Protein AF-A0A7G3B4M2-F1 (afdb_monomer)

Secondary structure (DSSP, 8-state):
------------S----SHHHHHHHHHHHHHHHHH-GGGGGGGHHHHHHHHHHHHHHHHHHHTT--SSPPHHHHHHHHHHHHHHHHHHHHHHHHHHHHTTTSTTHHHHHHHHHHHHHHTT--TTTTTS-------------

Organism: Lutzomyia longipalpis (NCBI:txid7200)

Foldseek 3Di:
DDPPPDPPPCPDPPQPPDLVQLVVQLLVLLVVVLVVLVQVPPCSVVSVVLVVVLVVLLVVLVVLADVPGDPVSVVSSVVSSVVSLLSVLVVLVVSLVVCPPHSCNVVSVVSNVSSCSSVVHDPVCNVPPPPPPPPPPPPDD

Sequence (141 aa):
RENSLFQSSAWGKNIFNDPNEQWACVEEIFRELEVDLERLGEMAGDFVATVTRLMDSRQRCFDILSDPPTALEQRLHEACMIAWRATVLYEVVRMRNIAQGSDAQEIFEQLQRDIFECLDADEDEVINPPARNDFSFKNNV

Solvent-accessible surface area (backbone atoms only — not comparable to full-atom values): 8396 Å² total; per-residue (Å²): 137,85,84,77,89,71,77,75,71,82,80,68,87,70,78,61,87,46,70,68,56,23,47,53,46,42,51,48,56,54,54,56,50,67,72,48,36,75,69,39,54,89,49,30,64,62,49,54,57,48,51,52,52,52,54,55,52,50,52,57,29,59,68,51,52,54,95,81,58,49,78,65,36,50,52,50,29,53,54,40,49,52,53,48,51,54,49,53,58,49,52,38,54,50,52,26,61,68,25,59,96,46,92,35,24,68,57,31,52,47,52,38,51,55,45,28,60,38,60,77,49,58,82,64,40,79,80,46,69,76,81,79,79,74,80,77,74,80,79,84,127

Mean predicted aligned error: 11.34 Å

Structure (mmCIF, N/CA/C/O backbone):
data_AF-A0A7G3B4M2-F1
#
_entry.id   AF-A0A7G3B4M2-F1
#
loop_
_atom_site.group_PDB
_atom_site.id
_atom_site.type_symbol
_atom_site.label_atom_id
_atom_site.label_alt_id
_atom_site.label_comp_id
_atom_site.label_asym_id
_atom_site.label_entity_id
_atom_site.label_seq_id
_atom_site.pdbx_PDB_ins_code
_atom_site.Cartn_x
_atom_site.Cartn_y
_atom_site.Cartn_z
_atom_site.occupancy
_atom_site.B_iso_or_equiv
_atom_site.auth_seq_id
_atom_site.auth_comp_id
_atom_site.auth_asym_id
_atom_site.auth_atom_id
_atom_site.pdbx_PDB_model_num
ATOM 1 N N . ARG A 1 1 ? -1.744 -11.737 33.745 1.00 34.47 1 ARG A N 1
ATOM 2 C CA . ARG A 1 1 ? -1.689 -12.197 32.338 1.00 34.47 1 ARG A CA 1
ATOM 3 C C . ARG A 1 1 ? -1.411 -10.954 31.522 1.00 34.47 1 ARG A C 1
ATOM 5 O O . ARG A 1 1 ? -2.311 -10.149 31.351 1.00 34.47 1 ARG A O 1
ATOM 12 N N . GLU A 1 2 ? -0.142 -10.742 31.211 1.00 31.28 2 GLU A N 1
ATOM 13 C CA . GLU A 1 2 ? 0.370 -9.578 30.492 1.00 31.28 2 GLU A CA 1
ATOM 14 C C . GLU A 1 2 ? 0.345 -9.930 28.999 1.00 31.28 2 GLU A C 1
ATOM 16 O O . GLU A 1 2 ? 1.076 -10.820 28.575 1.00 31.28 2 GLU A O 1
ATOM 21 N N . ASN A 1 3 ? -0.542 -9.303 28.223 1.00 33.66 3 ASN A N 1
ATOM 22 C CA . ASN A 1 3 ? -0.538 -9.406 26.763 1.00 33.66 3 ASN A CA 1
ATOM 23 C C . ASN A 1 3 ? 0.330 -8.266 26.221 1.00 33.66 3 ASN A C 1
ATOM 25 O O . ASN A 1 3 ? -0.145 -7.153 26.016 1.00 33.66 3 ASN A O 1
ATOM 29 N N . SER A 1 4 ? 1.620 -8.547 26.046 1.00 31.25 4 SER A N 1
ATOM 30 C CA . SER A 1 4 ? 2.537 -7.701 25.284 1.00 31.25 4 SER A CA 1
ATOM 31 C C . SER A 1 4 ? 2.271 -7.923 23.794 1.00 31.25 4 SER A C 1
ATOM 33 O O . SER A 1 4 ? 2.762 -8.892 23.222 1.00 31.25 4 SER A O 1
ATOM 35 N N . LEU A 1 5 ? 1.447 -7.069 23.182 1.00 39.16 5 LEU A N 1
ATOM 36 C CA . LEU A 1 5 ? 1.205 -7.062 21.728 1.00 39.16 5 LEU A CA 1
ATOM 37 C C . LEU A 1 5 ? 2.215 -6.203 20.952 1.00 39.16 5 LEU A C 1
ATOM 39 O O . LEU A 1 5 ? 2.105 -6.068 19.744 1.00 39.16 5 LEU A O 1
ATOM 43 N N . PHE A 1 6 ? 3.227 -5.661 21.627 1.00 47.31 6 PHE A N 1
ATOM 44 C CA . PHE A 1 6 ? 4.302 -4.899 21.000 1.00 47.31 6 PHE A CA 1
ATOM 45 C C . PHE A 1 6 ? 5.647 -5.388 21.532 1.00 47.31 6 PHE A C 1
ATOM 47 O O . PHE A 1 6 ? 6.396 -4.667 22.187 1.00 47.31 6 PHE A O 1
ATOM 54 N N . GLN A 1 7 ? 5.980 -6.647 21.239 1.00 35.91 7 GLN A N 1
ATOM 55 C CA . GLN A 1 7 ? 7.387 -6.968 21.019 1.00 35.91 7 GLN A CA 1
ATOM 56 C C . GLN A 1 7 ? 7.737 -6.422 19.640 1.00 35.91 7 GLN A C 1
ATOM 58 O O . GLN A 1 7 ? 7.751 -7.160 18.663 1.00 35.91 7 GLN A O 1
ATOM 63 N N . SER A 1 8 ? 7.958 -5.105 19.586 1.00 38.66 8 SER A N 1
ATOM 64 C CA . SER A 1 8 ? 8.547 -4.400 18.455 1.00 38.66 8 SER A CA 1
ATOM 65 C C . SER A 1 8 ? 9.872 -5.086 18.141 1.00 38.66 8 SER A C 1
ATOM 67 O O . SER A 1 8 ? 10.893 -4.841 18.797 1.00 38.66 8 SER A O 1
ATOM 69 N N . SER A 1 9 ? 9.831 -6.048 17.223 1.00 39.72 9 SER A N 1
ATOM 70 C CA . SER A 1 9 ? 11.018 -6.729 16.753 1.00 39.72 9 SER A CA 1
ATOM 71 C C . SER A 1 9 ? 11.947 -5.666 16.205 1.00 39.72 9 SER A C 1
ATOM 73 O O . SER A 1 9 ? 11.544 -4.809 15.426 1.00 39.72 9 SER A O 1
ATOM 75 N N . ALA A 1 10 ? 13.180 -5.729 16.678 1.00 38.88 10 ALA A N 1
ATOM 76 C CA . ALA A 1 10 ? 14.308 -4.929 16.269 1.00 38.88 10 ALA A CA 1
ATOM 77 C C . ALA A 1 10 ? 14.585 -5.039 14.754 1.00 38.88 10 ALA A C 1
ATOM 79 O O . ALA A 1 10 ? 15.583 -5.636 14.353 1.00 38.88 10 ALA A O 1
ATOM 80 N N . TRP A 1 11 ? 13.767 -4.407 13.912 1.00 43.03 11 TRP A N 1
ATOM 81 C CA . TRP A 1 11 ? 14.139 -4.017 12.549 1.00 43.03 11 TRP A CA 1
ATOM 82 C C . TRP A 1 11 ? 15.029 -2.777 12.647 1.00 43.03 11 TRP A C 1
ATOM 84 O O . TRP A 1 11 ? 14.728 -1.694 12.168 1.00 43.03 11 TRP A O 1
ATOM 94 N N . GLY A 1 12 ? 16.129 -2.908 13.391 1.00 35.09 12 GLY A N 1
ATOM 95 C CA . GLY A 1 12 ? 17.057 -1.815 13.605 1.00 35.09 12 GLY A CA 1
ATOM 96 C C . GLY A 1 12 ? 17.735 -1.460 12.293 1.00 35.09 12 GLY A C 1
ATOM 97 O O . GLY A 1 12 ? 18.549 -2.250 11.835 1.00 35.09 12 GLY A O 1
ATOM 98 N N . LYS A 1 13 ? 17.418 -0.283 11.738 1.00 39.44 13 LYS A N 1
ATOM 99 C CA . LYS A 1 13 ? 18.274 0.594 10.907 1.00 39.44 13 LYS A CA 1
ATOM 100 C C . LYS A 1 13 ? 19.311 -0.079 9.988 1.00 39.44 13 LYS A C 1
ATOM 102 O O . LYS A 1 13 ? 20.392 0.465 9.776 1.00 39.44 13 LYS A O 1
ATOM 107 N N . ASN A 1 14 ? 18.985 -1.220 9.399 1.00 40.41 14 ASN A N 1
ATOM 108 C CA . ASN A 1 14 ? 19.597 -1.687 8.168 1.00 40.41 14 ASN A CA 1
ATOM 109 C C . ASN A 1 14 ? 18.629 -1.252 7.084 1.00 40.41 14 ASN A C 1
ATOM 111 O O . ASN A 1 14 ? 17.744 -2.002 6.695 1.00 40.41 14 ASN A O 1
ATOM 115 N N . ILE A 1 15 ? 18.757 0.021 6.709 1.00 46.78 15 ILE A N 1
ATOM 116 C CA . ILE A 1 15 ? 17.997 0.652 5.636 1.00 46.78 15 ILE A CA 1
ATOM 117 C C . ILE A 1 15 ? 18.178 -0.235 4.406 1.00 46.78 15 ILE A C 1
ATOM 119 O O . ILE A 1 15 ? 19.282 -0.352 3.864 1.00 46.78 15 ILE A O 1
ATOM 123 N N . PHE A 1 16 ? 17.114 -0.936 4.036 1.00 49.47 16 PHE A N 1
ATOM 124 C CA . PHE A 1 16 ? 17.081 -1.766 2.850 1.00 49.47 16 PHE A CA 1
ATOM 125 C C . PHE A 1 16 ? 17.272 -0.840 1.645 1.00 49.47 16 PHE A C 1
ATOM 127 O O . PHE A 1 16 ? 16.406 -0.027 1.341 1.00 49.47 16 PHE A O 1
ATOM 134 N N . ASN A 1 17 ? 18.433 -0.909 0.988 1.00 55.59 17 ASN A N 1
ATOM 135 C CA . ASN A 1 17 ? 18.688 -0.172 -0.256 1.00 55.59 17 ASN A CA 1
ATOM 136 C C . ASN A 1 17 ? 18.092 -0.892 -1.481 1.00 55.59 17 ASN A C 1
ATOM 138 O O . ASN A 1 17 ? 18.178 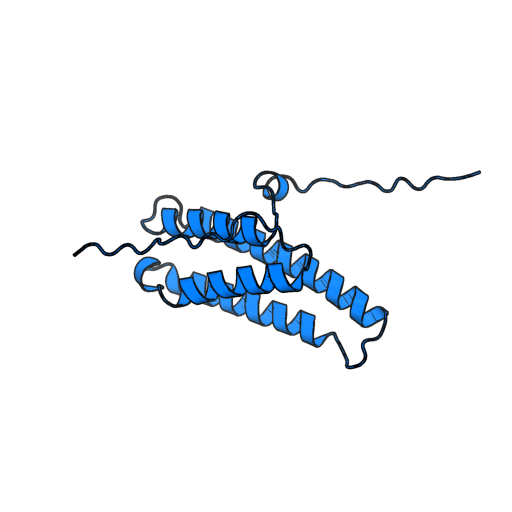-0.368 -2.592 1.00 55.59 17 ASN A O 1
ATOM 142 N N . ASP A 1 18 ? 17.528 -2.091 -1.302 1.00 66.75 18 ASP A N 1
ATOM 143 C CA . ASP A 1 18 ? 16.780 -2.800 -2.336 1.00 66.75 18 ASP A CA 1
ATOM 144 C C . ASP A 1 18 ? 15.294 -2.413 -2.245 1.00 66.75 18 ASP A C 1
ATOM 146 O O . ASP A 1 18 ? 14.645 -2.708 -1.235 1.00 66.75 18 ASP A O 1
ATOM 150 N N . PRO A 1 19 ? 14.718 -1.795 -3.295 1.00 65.00 19 PRO A N 1
ATOM 151 C CA . PRO A 1 19 ? 13.288 -1.522 -3.361 1.00 65.00 19 PRO A CA 1
ATOM 152 C C . PRO A 1 19 ? 12.432 -2.752 -3.034 1.00 65.00 19 PRO A C 1
ATOM 154 O O . PRO A 1 19 ? 11.420 -2.621 -2.359 1.00 65.00 19 PRO A O 1
ATOM 157 N N . ASN A 1 20 ? 12.837 -3.958 -3.446 1.00 70.25 20 ASN A N 1
ATOM 158 C CA . ASN A 1 20 ? 12.069 -5.178 -3.186 1.00 70.25 20 ASN A CA 1
ATOM 159 C C . ASN A 1 20 ? 11.988 -5.536 -1.698 1.00 70.25 20 ASN A C 1
ATOM 161 O O . ASN A 1 20 ? 10.954 -6.029 -1.246 1.00 70.25 20 ASN A O 1
ATOM 165 N N . GLU A 1 21 ? 13.046 -5.267 -0.937 1.00 74.12 21 GLU A N 1
ATOM 166 C CA . GLU A 1 21 ? 13.088 -5.507 0.507 1.00 74.12 21 GLU A CA 1
ATOM 167 C C . GLU A 1 21 ? 12.252 -4.460 1.264 1.00 74.12 21 GLU A C 1
ATOM 169 O O . GLU A 1 21 ? 11.482 -4.822 2.156 1.00 74.12 21 GLU A O 1
ATOM 174 N N . GLN A 1 22 ? 12.294 -3.190 0.834 1.00 75.00 22 GLN A N 1
ATOM 175 C CA . GLN A 1 22 ? 11.391 -2.138 1.332 1.00 75.00 22 GLN A CA 1
ATOM 176 C C . GLN A 1 22 ? 9.913 -2.510 1.109 1.00 75.00 22 GLN A C 1
ATOM 178 O O . GLN A 1 22 ? 9.059 -2.271 1.965 1.00 75.00 22 GLN A O 1
ATOM 183 N N . TRP A 1 23 ? 9.596 -3.155 -0.019 1.00 77.12 23 TRP A N 1
ATOM 184 C CA . TRP A 1 23 ? 8.231 -3.599 -0.321 1.00 77.12 23 TRP A CA 1
ATOM 185 C C . TRP A 1 23 ? 7.777 -4.789 0.505 1.00 77.12 23 TRP A C 1
ATOM 187 O O . TRP A 1 23 ? 6.627 -4.803 0.936 1.00 77.12 23 TRP A O 1
ATOM 197 N N . ALA A 1 24 ? 8.652 -5.768 0.733 1.00 80.50 24 ALA A N 1
ATOM 198 C CA . ALA A 1 24 ? 8.332 -6.899 1.598 1.00 80.50 24 ALA A CA 1
ATOM 199 C C . ALA A 1 24 ? 7.986 -6.425 3.021 1.00 80.50 24 ALA A C 1
ATOM 201 O O . ALA A 1 24 ? 7.044 -6.933 3.622 1.00 80.50 24 ALA A O 1
ATOM 202 N N . CYS A 1 25 ? 8.686 -5.396 3.509 1.00 86.81 25 CYS A N 1
ATOM 203 C CA . CYS A 1 25 ? 8.414 -4.739 4.788 1.00 86.81 25 CYS A CA 1
ATOM 204 C C . CYS A 1 25 ? 6.997 -4.130 4.840 1.00 86.81 25 CYS A C 1
ATOM 206 O O . CYS A 1 25 ? 6.223 -4.441 5.742 1.00 86.81 25 CYS A O 1
ATOM 208 N N . VAL A 1 26 ? 6.607 -3.336 3.831 1.00 87.00 26 VAL A N 1
ATOM 209 C CA . VAL A 1 26 ? 5.250 -2.750 3.758 1.00 87.00 26 VAL A CA 1
ATOM 210 C C . VAL A 1 26 ? 4.160 -3.818 3.643 1.00 87.00 26 VAL A C 1
ATOM 212 O O . VAL A 1 26 ? 3.100 -3.690 4.254 1.00 87.00 26 VAL A O 1
ATOM 215 N N . GLU A 1 27 ? 4.404 -4.869 2.859 1.00 84.56 27 GLU A N 1
ATOM 216 C CA . GLU A 1 27 ? 3.447 -5.963 2.685 1.00 84.56 27 GLU A CA 1
ATOM 217 C C . GLU A 1 27 ? 3.193 -6.710 4.001 1.00 84.56 27 GLU A C 1
ATOM 219 O O . GLU A 1 27 ? 2.046 -7.048 4.298 1.00 84.56 27 GLU A O 1
ATOM 224 N N . GLU A 1 28 ? 4.235 -6.924 4.807 1.00 87.06 28 GLU A N 1
ATOM 225 C CA . GLU A 1 28 ? 4.091 -7.556 6.119 1.00 87.06 28 GLU A CA 1
ATOM 226 C C . GLU A 1 28 ? 3.243 -6.703 7.064 1.00 87.06 28 GLU A C 1
ATOM 228 O O . GLU A 1 28 ? 2.305 -7.220 7.664 1.00 87.06 28 GLU A O 1
ATOM 233 N N . ILE A 1 29 ? 3.488 -5.389 7.123 1.00 88.19 29 ILE A N 1
ATOM 234 C CA . ILE A 1 29 ? 2.708 -4.472 7.969 1.00 88.19 29 ILE A CA 1
ATOM 235 C C . ILE A 1 29 ? 1.220 -4.520 7.607 1.00 88.19 29 ILE A C 1
ATOM 237 O O . ILE A 1 29 ? 0.360 -4.598 8.487 1.00 88.19 29 ILE A O 1
ATOM 241 N N . PHE A 1 30 ? 0.894 -4.488 6.311 1.00 86.62 30 PHE A N 1
ATOM 242 C CA . PHE A 1 30 ? -0.496 -4.600 5.877 1.00 86.62 30 PHE A CA 1
ATOM 243 C C . PHE A 1 30 ? -1.114 -5.943 6.263 1.00 86.62 30 PHE A C 1
ATOM 245 O O . PHE A 1 30 ? -2.244 -5.964 6.750 1.00 86.62 30 PHE A O 1
ATOM 252 N N . ARG A 1 31 ? -0.374 -7.046 6.113 1.00 85.06 31 ARG A N 1
ATOM 253 C CA . ARG A 1 31 ? -0.849 -8.385 6.478 1.00 85.06 31 ARG A CA 1
ATOM 254 C C . ARG A 1 31 ? -1.104 -8.519 7.977 1.00 85.06 31 ARG A C 1
ATOM 256 O O . ARG A 1 31 ? -2.125 -9.078 8.366 1.00 85.06 31 ARG A O 1
ATOM 263 N N . GLU A 1 32 ? -0.207 -8.010 8.816 1.00 84.50 32 GLU A N 1
ATOM 264 C CA . GLU A 1 32 ? -0.375 -8.032 10.272 1.00 84.50 32 GLU A CA 1
ATOM 265 C C . GLU A 1 32 ? -1.611 -7.234 10.701 1.00 84.50 32 GLU A C 1
ATOM 267 O O . GLU A 1 32 ? -2.412 -7.708 11.510 1.00 84.50 32 GLU A O 1
ATOM 272 N N . LEU A 1 33 ? -1.824 -6.056 10.108 1.00 80.06 33 LEU A N 1
ATOM 273 C CA . LEU A 1 33 ? -2.958 -5.202 10.451 1.00 80.06 33 LEU A CA 1
ATOM 274 C C . LEU A 1 33 ? -4.301 -5.744 9.920 1.00 80.06 33 LEU A C 1
ATOM 276 O O . LEU A 1 33 ? -5.332 -5.564 10.567 1.00 80.06 33 LEU A O 1
ATOM 280 N N . GLU A 1 34 ? -4.301 -6.475 8.801 1.00 77.75 34 GLU A N 1
ATOM 281 C CA . GLU A 1 34 ? -5.466 -7.242 8.326 1.00 77.75 34 GLU A CA 1
ATOM 282 C C . GLU A 1 34 ? -5.851 -8.411 9.249 1.00 77.75 34 GLU A C 1
ATOM 284 O O . GLU A 1 34 ? -6.990 -8.878 9.214 1.00 77.75 34 GLU A O 1
ATOM 289 N N . VAL A 1 35 ? -4.939 -8.898 10.093 1.00 75.25 35 VAL A N 1
ATOM 290 C CA . VAL A 1 35 ? -5.258 -9.923 11.101 1.00 75.25 35 VAL A CA 1
ATOM 291 C C . VAL A 1 35 ? -5.894 -9.298 12.352 1.00 75.25 35 VAL A C 1
ATOM 293 O O . VAL A 1 35 ? -6.644 -9.975 13.055 1.00 75.25 35 VAL A O 1
ATOM 296 N N . ASP A 1 36 ? -5.676 -8.002 12.596 1.00 80.69 36 ASP A N 1
ATOM 297 C CA . ASP A 1 36 ? -6.137 -7.268 13.786 1.00 80.69 36 ASP A CA 1
ATOM 298 C C . ASP A 1 36 ? -7.257 -6.246 13.472 1.00 80.69 36 ASP A C 1
ATOM 300 O O . ASP A 1 36 ? -7.335 -5.150 14.035 1.00 80.69 36 ASP A O 1
ATOM 304 N N . LEU A 1 37 ? -8.160 -6.603 12.549 1.00 85.12 37 LEU A N 1
ATOM 305 C CA . LEU A 1 37 ? -9.241 -5.721 12.077 1.00 85.12 37 LEU A CA 1
ATOM 306 C C . LEU A 1 37 ? -10.242 -5.319 13.165 1.00 85.12 37 LEU A C 1
ATOM 308 O O . LEU A 1 37 ? -10.867 -4.266 13.051 1.00 85.12 37 LEU A O 1
ATOM 312 N N . GLU A 1 38 ? -10.407 -6.126 14.216 1.00 84.50 38 GLU A N 1
ATOM 313 C CA . GLU A 1 38 ? -11.337 -5.823 15.314 1.00 84.50 38 GLU A CA 1
ATOM 314 C C . GLU A 1 38 ? -10.995 -4.484 15.983 1.00 84.50 38 GLU A C 1
ATOM 316 O O . GLU A 1 38 ? -11.891 -3.708 16.320 1.00 84.50 38 GLU A O 1
ATOM 321 N N . ARG A 1 39 ? -9.703 -4.155 16.089 1.00 82.25 39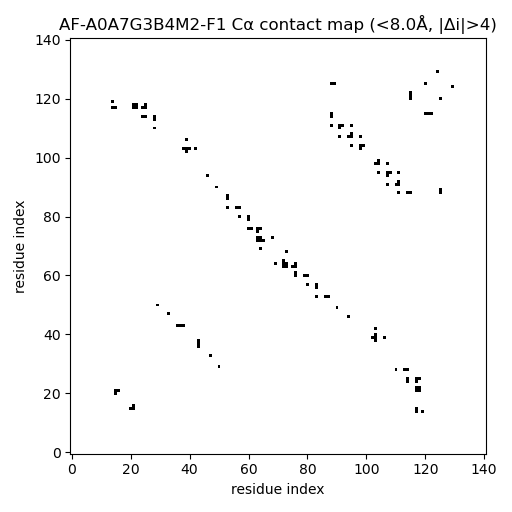 ARG A N 1
ATOM 322 C CA . ARG A 1 39 ? -9.240 -2.897 16.687 1.00 82.25 39 ARG A CA 1
ATOM 323 C C . ARG A 1 39 ? -9.461 -1.673 15.806 1.00 82.25 39 ARG A C 1
ATOM 325 O O . ARG A 1 39 ? -9.461 -0.560 16.321 1.00 82.25 39 ARG A O 1
ATOM 332 N N . LEU A 1 40 ? -9.663 -1.860 14.503 1.00 87.00 40 LEU A N 1
ATOM 333 C CA . LEU A 1 40 ? -10.016 -0.771 13.591 1.00 87.00 40 LEU A CA 1
ATOM 334 C C . LEU A 1 40 ? -11.508 -0.412 13.669 1.00 87.00 40 LEU A C 1
ATOM 336 O O . LEU A 1 40 ? -11.911 0.636 13.160 1.00 87.00 40 LEU A O 1
ATOM 340 N N . GLY A 1 41 ? -12.332 -1.259 14.300 1.00 87.94 41 GLY A N 1
ATOM 341 C CA . GLY A 1 41 ? -13.759 -1.020 14.488 1.00 87.94 41 GLY A CA 1
ATOM 342 C C . GLY A 1 41 ? -14.473 -0.737 13.165 1.00 87.94 41 GLY A C 1
ATOM 343 O O . GLY A 1 41 ? -14.397 -1.511 12.212 1.00 87.94 41 GLY A O 1
ATOM 344 N N . GLU A 1 42 ? -15.156 0.402 13.087 1.00 89.56 42 GLU A N 1
ATOM 345 C CA . GLU A 1 42 ? -15.903 0.816 11.892 1.00 89.56 42 GLU A CA 1
ATOM 3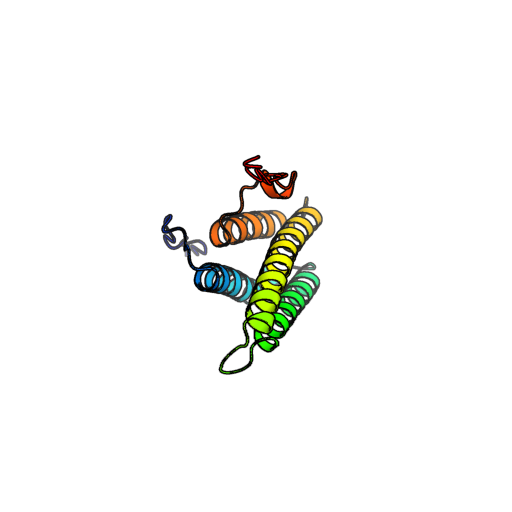46 C C . GLU A 1 42 ? -14.997 1.123 10.683 1.00 89.56 42 GLU A C 1
ATOM 348 O O . GLU A 1 42 ? -15.452 1.062 9.542 1.00 89.56 42 GLU A O 1
ATOM 353 N N . MET A 1 43 ? -13.704 1.391 10.905 1.00 89.44 43 MET A N 1
ATOM 354 C CA . MET A 1 43 ? -12.740 1.701 9.841 1.00 89.44 43 MET A CA 1
ATOM 355 C C . MET A 1 43 ? -12.151 0.455 9.169 1.00 89.44 43 MET A C 1
ATOM 357 O O . MET A 1 43 ? -11.497 0.576 8.132 1.00 89.44 43 MET A O 1
ATOM 361 N N . ALA A 1 44 ? -12.389 -0.741 9.719 1.00 90.94 44 ALA A N 1
ATOM 362 C CA . ALA A 1 44 ? -11.834 -1.994 9.206 1.00 90.94 44 ALA A CA 1
ATOM 363 C C . ALA A 1 44 ? -12.167 -2.227 7.723 1.00 90.94 44 ALA A C 1
ATOM 365 O O . ALA A 1 44 ? -11.301 -2.615 6.941 1.00 90.94 44 ALA A O 1
ATOM 366 N N . GLY A 1 45 ? -13.411 -1.949 7.316 1.00 90.69 45 GLY A N 1
ATOM 367 C CA . GLY A 1 45 ? -13.850 -2.138 5.931 1.00 90.69 45 GLY A CA 1
ATOM 368 C C . GLY A 1 45 ? -13.115 -1.229 4.942 1.00 90.69 45 GLY A C 1
ATOM 369 O O . GLY A 1 45 ? -12.643 -1.694 3.902 1.00 90.69 45 GLY A O 1
ATOM 370 N N . ASP A 1 46 ? -12.966 0.051 5.287 1.00 90.69 46 ASP A N 1
ATOM 371 C CA . ASP A 1 46 ? -12.255 1.031 4.460 1.00 90.69 46 ASP A CA 1
ATOM 372 C C . ASP A 1 46 ? -10.752 0.742 4.391 1.00 90.69 46 ASP A C 1
ATOM 374 O O . ASP A 1 46 ? -10.134 0.920 3.333 1.00 90.69 46 ASP A O 1
ATOM 378 N N . PHE A 1 47 ? -10.173 0.261 5.495 1.00 91.19 47 PHE A N 1
ATOM 379 C CA . PHE A 1 47 ? -8.782 -0.172 5.555 1.00 91.19 47 PHE A CA 1
ATOM 380 C C . PHE A 1 47 ? -8.531 -1.355 4.613 1.00 91.19 47 PHE A C 1
ATOM 382 O O . PHE A 1 47 ? -7.730 -1.225 3.688 1.00 91.19 47 PHE A O 1
ATOM 389 N N . VAL A 1 48 ? -9.281 -2.455 4.758 1.00 91.62 48 VAL A N 1
ATOM 390 C CA . VAL A 1 48 ? -9.144 -3.651 3.901 1.00 91.62 48 VAL A CA 1
ATOM 391 C C . VAL A 1 48 ? -9.333 -3.297 2.428 1.00 91.62 48 VAL A C 1
ATOM 393 O O . VAL A 1 48 ? -8.553 -3.719 1.575 1.00 91.62 48 VAL A O 1
ATOM 396 N N . ALA A 1 49 ? -10.334 -2.472 2.105 1.00 92.62 49 ALA A N 1
ATOM 397 C CA . ALA A 1 49 ? -10.573 -2.053 0.728 1.00 92.62 49 ALA A CA 1
ATOM 398 C C . ALA A 1 49 ? -9.417 -1.214 0.154 1.00 92.62 49 ALA A C 1
ATOM 400 O O . ALA A 1 49 ? -9.128 -1.304 -1.042 1.00 92.62 49 ALA A O 1
ATOM 401 N N . THR A 1 50 ? -8.771 -0.390 0.983 1.00 93.31 50 THR A N 1
ATOM 402 C CA . THR A 1 50 ? -7.586 0.390 0.601 1.00 93.31 50 THR A CA 1
ATOM 403 C C . THR A 1 50 ? -6.382 -0.521 0.380 1.00 93.31 50 THR A C 1
ATOM 405 O O . THR A 1 50 ? -5.783 -0.468 -0.694 1.00 93.31 50 THR A O 1
ATOM 408 N N . VAL A 1 51 ? -6.073 -1.398 1.338 1.00 91.56 51 VAL A N 1
ATOM 409 C CA . VAL A 1 51 ? -4.950 -2.345 1.252 1.00 91.56 51 VAL A CA 1
ATOM 410 C C . VAL A 1 51 ? -5.091 -3.255 0.037 1.00 91.56 51 VAL A C 1
ATOM 412 O O . VAL A 1 51 ? -4.169 -3.327 -0.773 1.00 91.56 51 VAL A O 1
ATOM 415 N N . THR A 1 52 ? -6.273 -3.837 -0.178 1.00 91.81 52 THR A N 1
ATOM 416 C CA . THR A 1 52 ? -6.554 -4.681 -1.352 1.00 91.81 52 THR A CA 1
ATOM 417 C C . THR A 1 52 ? -6.259 -3.932 -2.655 1.00 91.81 52 THR A C 1
ATOM 419 O O . THR A 1 52 ? -5.558 -4.439 -3.529 1.00 91.81 52 THR A O 1
ATOM 422 N N . ARG A 1 53 ? -6.723 -2.679 -2.784 1.00 93.69 53 ARG A N 1
ATOM 423 C CA . ARG A 1 53 ? -6.462 -1.856 -3.978 1.00 93.69 53 ARG A CA 1
ATOM 424 C C . ARG A 1 53 ? -4.976 -1.549 -4.169 1.00 93.69 53 ARG A C 1
ATOM 426 O O . ARG A 1 53 ? -4.515 -1.514 -5.314 1.00 93.69 53 ARG A O 1
ATOM 433 N N . LEU A 1 54 ? -4.238 -1.316 -3.083 1.00 92.81 54 LEU A N 1
ATOM 434 C CA . LEU A 1 54 ? -2.793 -1.099 -3.127 1.00 92.81 54 LEU A CA 1
ATOM 435 C C . LEU A 1 54 ? -2.069 -2.375 -3.572 1.00 92.81 54 LEU A C 1
ATO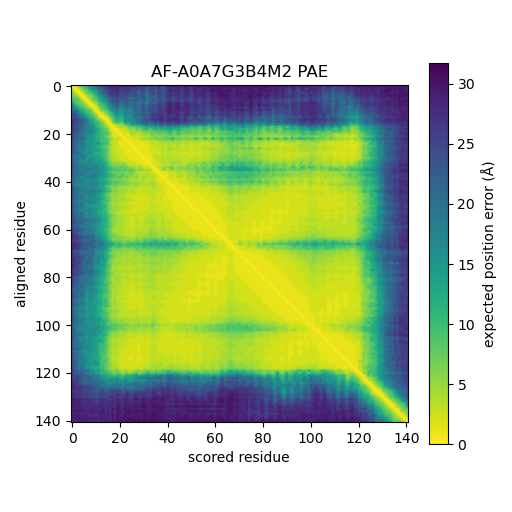M 437 O O . LEU A 1 54 ? -1.238 -2.298 -4.477 1.00 92.81 54 LEU A O 1
ATOM 441 N N . MET A 1 55 ? -2.421 -3.539 -3.026 1.00 90.25 55 MET A N 1
ATOM 442 C CA . MET A 1 55 ? -1.841 -4.827 -3.421 1.00 90.25 55 MET A CA 1
ATOM 443 C C . MET A 1 55 ? -2.123 -5.158 -4.892 1.00 90.25 55 MET A C 1
ATOM 445 O O . MET A 1 55 ? -1.191 -5.446 -5.644 1.00 90.25 55 MET A O 1
ATOM 449 N N . ASP A 1 56 ? -3.369 -5.002 -5.345 1.00 93.06 56 ASP A N 1
ATOM 450 C CA . ASP A 1 56 ? -3.742 -5.200 -6.752 1.00 93.06 56 ASP A CA 1
ATOM 451 C C . ASP A 1 56 ? -2.978 -4.251 -7.682 1.00 93.06 56 ASP A C 1
ATOM 453 O O . ASP A 1 56 ? -2.546 -4.627 -8.773 1.00 93.06 56 ASP A O 1
ATOM 457 N N . SER A 1 57 ? -2.807 -2.989 -7.274 1.00 93.06 57 SER A N 1
ATOM 458 C CA . SER A 1 57 ? -2.057 -2.016 -8.066 1.00 93.06 57 SER A CA 1
ATOM 459 C C . SER A 1 57 ? -0.577 -2.350 -8.161 1.00 93.06 57 SER A C 1
ATOM 461 O O . SER A 1 57 ? 0.018 -2.094 -9.206 1.00 93.06 57 SER A O 1
ATOM 463 N N . ARG A 1 58 ? 0.005 -2.923 -7.106 1.00 90.94 58 ARG A N 1
ATOM 464 C CA . ARG A 1 58 ? 1.384 -3.408 -7.128 1.00 90.94 58 ARG A CA 1
ATOM 465 C C . ARG A 1 58 ? 1.529 -4.566 -8.101 1.00 90.94 58 ARG A C 1
ATOM 467 O O . ARG A 1 58 ? 2.427 -4.530 -8.936 1.00 90.94 58 ARG A O 1
ATOM 474 N N . GLN A 1 59 ? 0.632 -5.550 -8.034 1.00 91.88 59 GLN A N 1
ATOM 475 C CA . GLN A 1 59 ? 0.676 -6.701 -8.936 1.00 91.88 59 GLN A CA 1
ATOM 476 C C . GLN A 1 59 ? 0.649 -6.251 -10.401 1.00 91.88 59 GLN A C 1
ATOM 478 O O . GLN A 1 59 ? 1.492 -6.672 -11.185 1.00 91.88 59 GLN A O 1
ATOM 483 N N . ARG A 1 60 ? -0.207 -5.278 -10.740 1.00 94.06 60 ARG A N 1
ATOM 484 C CA . ARG A 1 60 ? -0.237 -4.688 -12.088 1.00 94.06 60 ARG A CA 1
ATOM 485 C C . ARG A 1 60 ? 1.080 -4.033 -12.514 1.00 94.06 60 ARG A C 1
ATOM 487 O O . ARG A 1 60 ? 1.364 -4.015 -13.707 1.00 94.06 60 ARG A O 1
ATOM 494 N N . CYS A 1 61 ? 1.864 -3.477 -11.587 1.00 92.75 61 CYS A N 1
ATOM 495 C CA . CYS A 1 61 ? 3.202 -2.985 -11.913 1.00 92.75 61 CYS A CA 1
ATOM 496 C C . CYS A 1 61 ? 4.142 -4.145 -12.259 1.00 92.75 61 CYS A C 1
ATOM 498 O O . CYS A 1 61 ? 4.841 -4.056 -13.263 1.00 92.75 61 CYS A O 1
ATOM 500 N N . PHE A 1 62 ? 4.130 -5.238 -11.487 1.00 90.00 62 PHE A N 1
ATOM 501 C CA . PHE A 1 62 ? 4.942 -6.431 -11.772 1.00 90.00 62 PHE A CA 1
ATOM 502 C C . PHE A 1 62 ? 4.548 -7.118 -13.082 1.00 90.00 62 PHE A C 1
ATOM 504 O O . PHE A 1 62 ? 5.425 -7.569 -13.815 1.00 90.00 62 PHE A O 1
ATOM 511 N N . ASP A 1 63 ? 3.260 -7.110 -13.424 1.00 94.38 63 ASP A N 1
ATOM 512 C CA . ASP A 1 63 ? 2.737 -7.683 -14.670 1.00 94.38 63 ASP A CA 1
ATOM 513 C C . ASP A 1 63 ? 3.237 -6.952 -15.938 1.00 94.38 63 ASP A C 1
ATOM 515 O O . ASP A 1 63 ? 3.035 -7.442 -17.048 1.00 94.38 63 ASP A O 1
ATOM 519 N N . ILE A 1 64 ? 3.895 -5.788 -15.804 1.00 92.75 64 ILE A N 1
ATOM 520 C CA . ILE A 1 64 ? 4.574 -5.094 -16.917 1.00 92.75 64 ILE A CA 1
ATOM 521 C C . ILE A 1 64 ? 5.771 -5.908 -17.422 1.00 92.75 64 ILE A C 1
ATOM 523 O O . ILE A 1 64 ? 6.119 -5.825 -18.601 1.00 92.75 64 ILE A O 1
ATOM 527 N N . LEU A 1 65 ? 6.439 -6.646 -16.534 1.00 92.56 65 LEU A N 1
ATOM 528 C CA . LEU A 1 65 ? 7.680 -7.334 -16.858 1.00 92.56 65 LEU A CA 1
ATOM 529 C C . LEU A 1 65 ? 7.394 -8.650 -17.589 1.00 92.56 65 LEU A C 1
ATOM 531 O O . LEU A 1 65 ? 6.676 -9.520 -17.099 1.00 92.56 65 LEU A O 1
ATOM 535 N N . SER A 1 66 ? 8.016 -8.808 -18.755 1.00 91.38 66 SER A N 1
ATOM 536 C CA . SER A 1 66 ? 8.168 -10.101 -19.420 1.00 91.38 66 SER A CA 1
ATOM 537 C C . SER A 1 66 ? 9.440 -10.815 -18.934 1.00 91.38 66 SER A C 1
ATOM 539 O O . SER A 1 66 ? 10.274 -10.210 -18.261 1.00 91.38 66 SER A O 1
ATOM 541 N N . ASP A 1 67 ? 9.604 -12.100 -19.262 1.00 88.56 67 ASP A N 1
ATOM 542 C CA . ASP A 1 67 ? 10.827 -12.855 -18.954 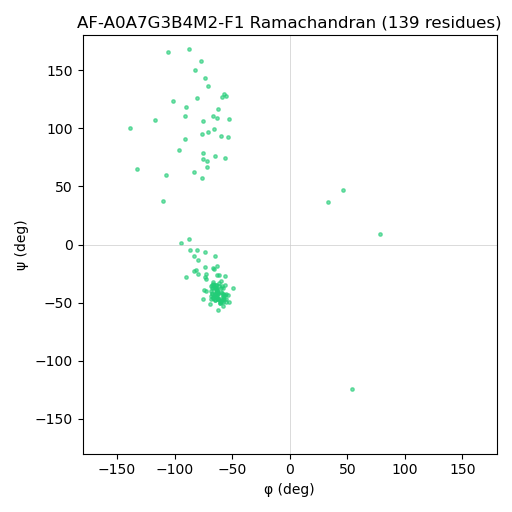1.00 88.56 67 ASP A CA 1
ATOM 543 C C . ASP A 1 67 ? 11.529 -13.318 -20.252 1.00 88.56 67 ASP A C 1
ATOM 545 O O . ASP A 1 67 ? 11.011 -14.216 -20.931 1.00 88.56 67 ASP A O 1
ATOM 549 N N . PRO A 1 68 ? 12.681 -12.724 -20.646 1.00 88.00 68 PRO A N 1
ATOM 550 C CA . PRO A 1 68 ? 13.395 -11.625 -19.984 1.00 88.00 68 PRO A CA 1
ATOM 551 C C . PRO A 1 68 ? 12.811 -10.237 -20.324 1.00 88.00 68 PRO A C 1
ATOM 553 O O . PRO A 1 68 ? 12.367 -10.027 -21.456 1.00 88.00 68 PRO A O 1
ATOM 556 N N . PRO A 1 69 ? 12.899 -9.254 -19.409 1.00 91.88 69 PRO A N 1
ATOM 557 C CA . PRO A 1 69 ? 12.287 -7.946 -19.611 1.00 91.88 69 PRO A CA 1
ATOM 558 C C . PRO A 1 69 ? 13.047 -7.101 -20.635 1.00 91.88 69 PRO A C 1
ATOM 560 O O . PRO A 1 69 ? 14.282 -7.076 -20.689 1.00 91.88 69 PRO A O 1
ATOM 563 N N . THR A 1 70 ? 12.306 -6.330 -21.429 1.00 95.94 70 THR A N 1
ATOM 564 C CA . THR 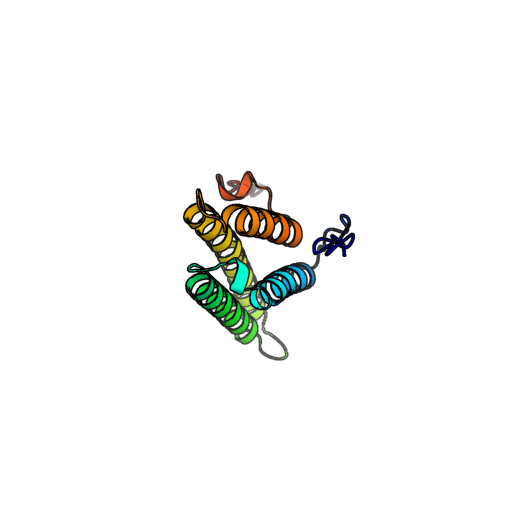A 1 70 ? 12.893 -5.306 -22.301 1.00 95.94 70 THR A CA 1
ATOM 565 C C . THR A 1 70 ? 13.298 -4.061 -21.506 1.00 95.94 70 THR A C 1
ATOM 567 O O . THR A 1 70 ? 12.743 -3.749 -20.454 1.00 95.94 70 THR A O 1
ATOM 570 N N . ALA A 1 71 ? 14.224 -3.259 -22.045 1.00 93.38 71 ALA A N 1
ATOM 571 C CA . ALA A 1 71 ? 14.629 -2.000 -21.409 1.00 93.38 71 ALA A CA 1
ATOM 572 C C . ALA A 1 71 ? 13.475 -0.986 -21.255 1.00 93.38 71 ALA A C 1
ATOM 574 O O . ALA A 1 71 ? 13.527 -0.123 -20.380 1.00 93.38 71 ALA A O 1
ATOM 575 N N . LEU A 1 72 ? 12.451 -1.057 -22.116 1.00 94.62 72 LEU A N 1
ATOM 576 C CA . LEU A 1 72 ? 11.261 -0.212 -22.006 1.00 94.62 72 LEU A CA 1
ATOM 577 C C . LEU A 1 72 ? 10.350 -0.688 -20.868 1.00 94.62 72 LEU A C 1
ATOM 579 O O . LEU A 1 72 ? 9.940 0.135 -20.054 1.00 94.62 72 LEU A O 1
ATOM 583 N N . GLU A 1 73 ? 10.074 -1.992 -20.791 1.00 90.94 73 GLU A N 1
ATOM 584 C CA . GLU A 1 73 ? 9.283 -2.596 -19.707 1.00 90.94 73 GLU A CA 1
ATOM 585 C C . GLU A 1 73 ? 9.930 -2.344 -18.347 1.00 90.94 73 GLU A C 1
ATOM 587 O O . GLU A 1 73 ? 9.243 -1.931 -17.420 1.00 90.94 73 GLU A O 1
ATOM 592 N N . GLN A 1 74 ? 11.257 -2.466 -18.254 1.00 91.81 74 GLN A N 1
ATOM 593 C CA . GLN A 1 74 ? 12.003 -2.174 -17.031 1.00 91.81 74 GLN A CA 1
ATOM 594 C C . GLN A 1 74 ? 11.780 -0.731 -16.545 1.00 91.81 74 GLN A C 1
ATOM 596 O O . GLN A 1 74 ? 11.463 -0.503 -15.379 1.00 91.81 74 GLN A O 1
ATOM 601 N N . ARG A 1 75 ? 11.874 0.257 -17.446 1.00 88.19 75 ARG A N 1
ATOM 602 C CA . ARG A 1 75 ? 11.651 1.674 -17.102 1.00 88.19 75 ARG A CA 1
ATOM 603 C C . ARG A 1 75 ? 10.200 1.963 -16.726 1.00 88.19 75 ARG A C 1
ATOM 605 O O . ARG A 1 75 ? 9.945 2.783 -15.848 1.00 88.19 75 ARG A O 1
ATOM 612 N N . LEU A 1 76 ? 9.250 1.320 -17.406 1.00 93.06 76 LEU A N 1
ATOM 613 C CA . LEU A 1 76 ? 7.827 1.452 -17.093 1.00 93.06 76 LEU A CA 1
ATOM 614 C C . LEU A 1 76 ? 7.501 0.838 -15.730 1.00 93.06 76 LEU A C 1
ATOM 616 O O . LEU A 1 76 ? 6.786 1.460 -14.950 1.00 93.06 76 LEU A O 1
ATOM 620 N N . HIS A 1 77 ? 8.065 -0.330 -15.427 1.00 90.94 77 HIS A N 1
ATOM 621 C CA . HIS A 1 77 ? 7.968 -0.968 -14.121 1.00 90.94 77 HIS A CA 1
ATOM 622 C C . HIS A 1 77 ? 8.525 -0.057 -13.018 1.00 90.94 77 HIS A C 1
ATOM 624 O O . HIS A 1 77 ? 7.825 0.220 -12.049 1.00 90.94 77 HIS A O 1
ATOM 630 N N . GLU A 1 78 ? 9.730 0.493 -13.191 1.00 85.69 78 GLU A N 1
ATOM 631 C CA . GLU A 1 78 ? 10.335 1.427 -12.229 1.00 85.69 78 GLU A CA 1
ATOM 632 C C . GLU A 1 78 ? 9.450 2.659 -11.980 1.00 85.69 78 GLU A C 1
ATOM 634 O O . GLU A 1 78 ? 9.174 3.004 -10.830 1.00 85.69 78 GLU A O 1
ATOM 639 N N . ALA A 1 79 ? 8.935 3.287 -13.042 1.00 85.94 79 ALA A N 1
ATOM 640 C CA . ALA A 1 79 ? 8.022 4.423 -12.918 1.00 85.94 79 ALA A CA 1
ATOM 641 C C . ALA A 1 79 ? 6.703 4.043 -12.216 1.00 85.94 79 ALA A C 1
ATOM 643 O O . ALA A 1 79 ? 6.202 4.805 -11.386 1.00 85.94 79 ALA A O 1
ATOM 644 N N . CYS A 1 80 ? 6.159 2.860 -12.517 1.00 91.88 80 CYS A N 1
ATOM 645 C CA . CYS A 1 80 ? 4.952 2.332 -11.880 1.00 91.88 80 CYS A CA 1
ATOM 646 C C . CYS A 1 80 ? 5.168 2.119 -10.378 1.00 91.88 80 CYS A C 1
ATOM 648 O O . CYS A 1 80 ? 4.357 2.575 -9.573 1.00 91.88 80 CYS A O 1
ATOM 650 N N . MET A 1 81 ? 6.292 1.512 -9.990 1.00 87.94 81 MET A N 1
ATOM 651 C CA . MET A 1 81 ? 6.629 1.265 -8.587 1.00 87.94 81 MET A CA 1
ATOM 652 C C . MET A 1 81 ? 6.845 2.564 -7.800 1.00 87.94 81 MET A C 1
ATOM 654 O O . MET A 1 81 ? 6.405 2.659 -6.655 1.00 87.94 81 MET A O 1
ATOM 658 N N . ILE A 1 82 ? 7.433 3.598 -8.414 1.00 85.56 82 ILE A N 1
ATOM 659 C CA . ILE A 1 82 ? 7.547 4.933 -7.798 1.00 85.56 82 ILE A CA 1
ATOM 660 C C . ILE A 1 82 ? 6.159 5.545 -7.552 1.00 85.56 82 ILE A C 1
ATOM 662 O O . ILE A 1 82 ? 5.885 6.041 -6.457 1.00 85.56 82 ILE A O 1
ATOM 666 N N . ALA A 1 83 ? 5.267 5.500 -8.545 1.00 88.69 83 ALA A N 1
ATOM 667 C CA . ALA A 1 83 ? 3.907 6.025 -8.405 1.00 88.69 83 ALA A CA 1
ATOM 668 C C . ALA A 1 83 ? 3.097 5.252 -7.351 1.00 88.69 83 ALA A C 1
ATOM 670 O O . ALA A 1 83 ? 2.368 5.843 -6.549 1.00 88.69 83 ALA A O 1
ATOM 671 N N . TRP A 1 84 ? 3.258 3.930 -7.320 1.00 89.50 84 TRP A N 1
ATOM 672 C CA . TRP A 1 84 ? 2.653 3.074 -6.312 1.00 89.50 84 TRP A CA 1
ATOM 673 C C . TRP A 1 84 ? 3.139 3.426 -4.899 1.00 89.50 84 TRP A C 1
ATOM 675 O O . TRP A 1 84 ? 2.306 3.647 -4.022 1.00 89.50 84 TRP A O 1
ATOM 685 N N . ARG A 1 85 ? 4.455 3.597 -4.693 1.00 87.50 85 ARG A N 1
ATOM 686 C CA . ARG A 1 85 ? 5.038 4.047 -3.411 1.00 87.50 85 ARG A CA 1
ATOM 687 C C . ARG A 1 85 ? 4.393 5.336 -2.917 1.00 87.50 85 ARG A C 1
ATOM 689 O O . ARG A 1 85 ? 3.969 5.418 -1.769 1.00 87.50 85 ARG A O 1
ATOM 696 N N . ALA A 1 86 ? 4.301 6.338 -3.790 1.00 87.62 86 ALA A N 1
ATOM 697 C CA . ALA A 1 86 ? 3.692 7.620 -3.447 1.00 87.62 86 ALA A CA 1
ATOM 698 C C . ALA A 1 86 ? 2.214 7.459 -3.050 1.00 87.62 86 ALA A C 1
ATOM 700 O O . ALA A 1 86 ? 1.740 8.123 -2.130 1.00 87.62 86 ALA A O 1
ATOM 701 N N . THR A 1 87 ? 1.504 6.537 -3.704 1.00 91.44 87 THR A N 1
ATOM 702 C CA . THR A 1 87 ? 0.105 6.222 -3.386 1.00 91.44 87 THR A CA 1
ATOM 703 C C . THR A 1 87 ? -0.022 5.562 -2.013 1.00 91.44 87 THR A C 1
ATOM 705 O O . THR A 1 87 ? -0.900 5.946 -1.246 1.00 91.44 87 THR A O 1
ATOM 708 N N . VAL A 1 88 ? 0.870 4.629 -1.663 1.00 91.00 88 VAL A N 1
ATOM 709 C CA . VAL A 1 88 ? 0.915 4.017 -0.322 1.00 91.00 88 VAL A CA 1
ATOM 710 C C . VAL A 1 88 ? 1.095 5.088 0.755 1.00 91.00 88 VAL A C 1
ATOM 712 O O . VAL A 1 88 ? 0.282 5.168 1.673 1.00 91.00 88 VAL A O 1
ATOM 715 N N . LEU A 1 89 ? 2.112 5.947 0.618 1.00 90.38 89 LEU A N 1
ATOM 716 C CA . LEU A 1 89 ? 2.388 7.017 1.585 1.00 90.38 89 LEU A CA 1
ATOM 717 C C . LEU A 1 89 ? 1.181 7.953 1.750 1.00 90.38 89 LEU A C 1
ATOM 719 O O . LEU A 1 89 ? 0.792 8.280 2.873 1.00 90.38 89 LEU A O 1
ATOM 723 N N . TYR A 1 90 ? 0.552 8.338 0.637 1.00 91.94 90 TYR A N 1
ATOM 724 C CA . TYR A 1 90 ? -0.653 9.162 0.646 1.00 91.94 90 TYR A CA 1
ATOM 725 C C . TYR A 1 90 ? -1.816 8.491 1.389 1.00 91.94 90 TYR A C 1
ATOM 727 O O . TYR A 1 90 ? -2.434 9.115 2.252 1.00 91.94 90 TYR A O 1
ATOM 735 N N . GLU A 1 91 ? -2.121 7.232 1.068 1.00 92.88 91 GLU A N 1
ATOM 736 C CA . GLU A 1 91 ? -3.251 6.512 1.660 1.00 92.88 91 GLU A CA 1
ATOM 737 C C . GLU A 1 91 ? -3.079 6.329 3.167 1.00 92.88 91 GLU A C 1
ATOM 739 O O . GLU A 1 91 ? -4.035 6.498 3.923 1.00 92.88 91 GLU A O 1
ATOM 744 N N . VAL A 1 92 ? -1.859 6.062 3.628 1.00 91.19 92 VAL A N 1
ATOM 745 C CA . VAL A 1 92 ? -1.572 5.892 5.055 1.00 91.19 92 VAL A CA 1
ATOM 746 C C . VAL A 1 92 ? -1.775 7.199 5.824 1.00 91.19 92 VAL A C 1
ATOM 748 O O . VAL A 1 92 ? -2.476 7.209 6.839 1.00 91.19 92 VAL A O 1
ATOM 751 N N . VAL A 1 93 ? -1.276 8.326 5.303 1.00 90.31 93 VAL A N 1
ATOM 752 C CA . VAL A 1 93 ? -1.536 9.653 5.892 1.00 90.31 93 VAL A CA 1
ATOM 753 C C . VAL A 1 93 ? -3.027 9.993 5.852 1.00 90.31 93 VAL A C 1
ATOM 755 O O . VAL A 1 93 ? -3.577 10.516 6.825 1.00 90.31 93 VAL A O 1
ATOM 758 N N . ARG A 1 94 ? -3.715 9.680 4.747 1.00 93.19 94 ARG A N 1
ATOM 759 C CA . ARG A 1 94 ? -5.161 9.899 4.610 1.00 93.19 94 ARG A CA 1
ATOM 760 C C . ARG A 1 94 ? -5.937 9.126 5.675 1.00 93.19 94 ARG A C 1
ATOM 762 O O . ARG A 1 94 ? -6.790 9.716 6.334 1.00 93.19 94 ARG A O 1
ATOM 769 N N . MET A 1 95 ? -5.644 7.840 5.859 1.00 90.50 95 MET A N 1
ATOM 770 C CA . MET A 1 95 ? -6.309 6.999 6.858 1.00 90.50 95 MET A CA 1
ATOM 771 C C . MET A 1 95 ? -6.039 7.492 8.280 1.00 90.50 95 MET A C 1
ATOM 773 O O . MET A 1 95 ? -6.981 7.626 9.061 1.00 90.50 95 MET A O 1
ATOM 777 N N . ARG A 1 96 ? -4.796 7.882 8.585 1.00 92.38 96 ARG A N 1
ATOM 778 C CA . ARG A 1 96 ? -4.451 8.517 9.863 1.00 92.38 96 ARG A CA 1
ATOM 779 C C . ARG A 1 96 ? -5.246 9.792 10.114 1.00 92.38 96 ARG A C 1
ATOM 781 O O . ARG A 1 96 ? -5.722 9.997 11.224 1.00 92.38 96 ARG A O 1
ATOM 788 N N . ASN A 1 97 ? -5.418 10.639 9.101 1.00 89.62 97 ASN A N 1
ATOM 789 C CA . ASN A 1 97 ? -6.200 11.868 9.238 1.00 89.62 97 ASN A CA 1
ATOM 790 C C . ASN A 1 97 ? -7.697 11.592 9.443 1.00 89.62 97 ASN A C 1
ATOM 792 O O . ASN A 1 97 ? -8.339 12.310 10.201 1.00 89.62 97 ASN A O 1
ATOM 796 N N . ILE A 1 98 ? -8.248 10.547 8.820 1.00 90.38 98 ILE A N 1
ATOM 797 C CA . ILE A 1 98 ? -9.639 10.119 9.052 1.00 90.38 98 ILE A CA 1
ATOM 798 C C . ILE A 1 98 ? -9.820 9.581 10.474 1.00 90.38 98 ILE A C 1
ATOM 800 O O . ILE A 1 98 ? -10.844 9.846 11.095 1.00 90.38 98 ILE A O 1
ATOM 804 N N . ALA A 1 99 ? -8.825 8.868 10.999 1.00 88.69 99 ALA A N 1
ATOM 805 C CA . ALA A 1 99 ? -8.867 8.294 12.338 1.00 88.69 99 ALA A CA 1
ATOM 806 C C . ALA A 1 99 ? -8.699 9.324 13.470 1.00 88.69 99 ALA A C 1
ATOM 808 O O . ALA A 1 99 ? -8.814 8.954 14.639 1.00 88.69 99 ALA A O 1
ATOM 809 N N . GLN A 1 100 ? -8.413 10.596 13.169 1.00 90.62 100 GLN A N 1
ATOM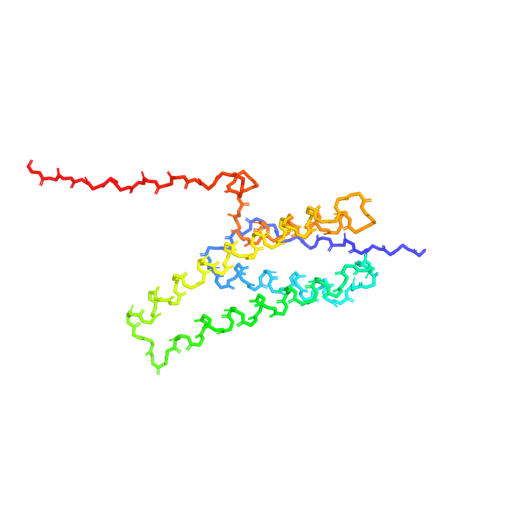 810 C CA . GLN A 1 100 ? -8.190 11.620 14.193 1.00 90.62 100 GLN A CA 1
ATOM 811 C C . GLN A 1 100 ? -9.405 11.782 15.112 1.00 90.62 100 GLN A C 1
ATOM 813 O O . GLN A 1 100 ? -10.522 12.026 14.660 1.00 90.62 100 GLN A O 1
ATOM 818 N N . GLY A 1 101 ? -9.167 11.689 16.422 1.00 87.88 101 GLY A N 1
ATOM 819 C CA . GLY A 1 101 ? -10.210 11.769 17.443 1.00 87.88 101 GLY A CA 1
ATOM 820 C C . GLY A 1 101 ? -11.033 10.489 17.617 1.00 87.88 101 GLY A C 1
ATOM 821 O O . GLY A 1 101 ? -12.029 10.526 18.336 1.00 87.88 101 GLY A O 1
ATOM 822 N N . SER A 1 102 ? -10.635 9.382 16.980 1.00 89.06 102 SER A N 1
ATOM 823 C CA . SER A 1 102 ? -11.234 8.053 17.160 1.00 89.06 102 SER A CA 1
ATOM 824 C C . SER A 1 102 ? -10.337 7.125 17.984 1.00 89.06 102 SER A C 1
ATOM 826 O O . SER A 1 102 ? -9.137 7.368 18.122 1.00 89.06 102 SER A O 1
ATOM 828 N N . ASP A 1 103 ? -10.900 6.009 18.452 1.00 87.38 103 ASP A N 1
ATOM 829 C CA . ASP A 1 103 ? -10.154 4.953 19.153 1.00 87.38 103 ASP A CA 1
ATOM 830 C C . ASP A 1 103 ? -9.086 4.277 18.264 1.00 87.38 103 ASP A C 1
ATOM 832 O O . ASP A 1 103 ? -8.144 3.670 18.770 1.00 87.38 103 ASP A O 1
ATOM 836 N N . ALA A 1 104 ? -9.191 4.411 16.935 1.00 88.00 104 ALA A N 1
ATOM 837 C CA . ALA A 1 104 ? -8.235 3.856 15.977 1.00 88.00 104 ALA A CA 1
ATOM 838 C C . ALA A 1 104 ? -7.037 4.786 15.698 1.00 88.00 104 ALA A C 1
ATOM 840 O O . ALA A 1 104 ? -6.123 4.397 14.968 1.00 88.00 104 ALA A O 1
ATOM 841 N N . GLN A 1 105 ? -7.011 6.005 16.255 1.00 90.38 105 GLN A N 1
ATOM 842 C CA . GLN A 1 105 ? -5.978 7.001 15.949 1.00 90.38 105 GLN A CA 1
ATOM 843 C C . GLN A 1 105 ? -4.559 6.471 16.192 1.00 90.38 105 GLN A C 1
ATOM 845 O O . GLN A 1 105 ? -3.715 6.566 15.303 1.00 90.38 105 GLN A O 1
ATOM 850 N N . GLU A 1 106 ? -4.303 5.876 17.360 1.00 90.75 106 GLU A N 1
ATOM 851 C CA . GLU A 1 106 ? -2.974 5.363 17.725 1.00 90.75 106 GLU A CA 1
ATOM 852 C C . GLU A 1 106 ? -2.498 4.259 16.767 1.00 90.75 106 GLU A C 1
ATOM 854 O O . GLU A 1 106 ? -1.308 4.159 16.469 1.00 90.75 106 GLU A O 1
ATOM 859 N N . ILE A 1 107 ? -3.431 3.459 16.241 1.00 90.44 107 ILE A N 1
ATOM 860 C CA . ILE A 1 107 ? -3.136 2.386 15.285 1.00 90.44 107 ILE A CA 1
ATOM 861 C C . ILE A 1 107 ? -2.674 2.982 13.959 1.00 90.44 107 ILE A C 1
ATOM 863 O O . ILE A 1 107 ? -1.655 2.561 13.419 1.00 90.44 107 ILE A O 1
ATOM 867 N N . PHE A 1 108 ? -3.382 3.989 13.443 1.00 90.75 108 PHE A N 1
ATOM 868 C CA . PHE A 1 108 ? -3.006 4.623 12.181 1.00 90.75 108 PHE A CA 1
ATOM 869 C C . PHE A 1 108 ? -1.775 5.534 12.297 1.00 90.75 108 PHE A C 1
ATOM 871 O O . PHE A 1 108 ? -1.037 5.678 11.324 1.00 90.75 108 PHE A O 1
ATOM 878 N N . GLU A 1 109 ? -1.509 6.119 13.468 1.00 90.56 109 GLU A N 1
ATOM 879 C CA . GLU A 1 109 ? -0.236 6.799 13.744 1.00 90.56 109 GLU A CA 1
ATOM 880 C C . GLU A 1 109 ? 0.939 5.817 13.727 1.00 90.56 109 GLU A C 1
ATOM 882 O O . GLU A 1 109 ? 1.983 6.119 13.147 1.00 90.56 109 GLU A O 1
ATOM 887 N N . GLN A 1 110 ? 0.766 4.634 14.322 1.00 90.38 110 GLN A N 1
ATOM 888 C CA . GLN A 1 110 ? 1.781 3.587 14.292 1.00 90.38 110 GLN A CA 1
ATOM 889 C C . GLN A 1 110 ? 1.986 3.042 12.874 1.00 90.38 110 GLN A C 1
ATOM 891 O O . GLN A 1 110 ? 3.120 3.003 12.407 1.00 90.38 110 GLN A O 1
ATOM 896 N N . LEU A 1 111 ? 0.897 2.750 12.154 1.00 90.38 111 LEU A N 1
ATOM 897 C CA . LEU A 1 111 ? 0.932 2.333 10.751 1.00 90.38 111 LEU A CA 1
ATOM 898 C C . LEU A 1 111 ? 1.717 3.325 9.881 1.00 90.38 111 LEU A C 1
ATOM 900 O O . LEU A 1 111 ? 2.511 2.913 9.038 1.00 90.38 111 LEU A O 1
ATOM 904 N N . GLN A 1 112 ? 1.504 4.631 10.083 1.00 90.19 112 GLN A N 1
ATOM 905 C CA . GLN A 1 112 ? 2.253 5.668 9.376 1.00 90.19 112 GLN A CA 1
ATOM 906 C C . GLN A 1 112 ? 3.748 5.580 9.664 1.00 90.19 112 GLN A C 1
ATOM 908 O O . GLN A 1 112 ? 4.531 5.580 8.717 1.00 90.19 112 GLN A O 1
ATOM 913 N N . ARG A 1 113 ? 4.144 5.477 10.936 1.00 89.62 113 ARG A N 1
ATOM 914 C CA . ARG A 1 113 ? 5.559 5.365 11.313 1.00 89.62 113 ARG A CA 1
ATOM 915 C C . ARG A 1 113 ? 6.217 4.134 10.698 1.00 89.62 113 ARG A C 1
ATOM 917 O O . ARG A 1 113 ? 7.251 4.277 10.054 1.00 89.62 113 ARG A O 1
ATOM 924 N N . ASP A 1 114 ? 5.590 2.968 10.834 1.00 90.00 114 ASP A N 1
ATOM 925 C CA . ASP A 1 114 ? 6.167 1.701 10.374 1.00 90.00 114 ASP A CA 1
ATOM 926 C C . ASP A 1 114 ? 6.330 1.680 8.847 1.00 90.00 114 ASP A C 1
ATOM 928 O O . ASP A 1 114 ? 7.378 1.300 8.326 1.00 90.00 114 ASP A O 1
ATOM 932 N N . ILE A 1 115 ? 5.327 2.169 8.107 1.00 89.38 115 ILE A N 1
ATOM 933 C CA . ILE A 1 115 ? 5.413 2.250 6.644 1.00 89.38 115 ILE A CA 1
ATOM 934 C C . ILE A 1 115 ? 6.444 3.291 6.205 1.00 89.38 115 ILE A C 1
ATOM 936 O O . ILE A 1 115 ? 7.180 3.041 5.253 1.00 89.38 115 ILE A O 1
ATOM 940 N N . PHE A 1 116 ? 6.528 4.446 6.865 1.00 88.00 116 PHE A N 1
ATOM 941 C CA . PHE A 1 116 ? 7.527 5.460 6.515 1.00 88.00 116 PHE A CA 1
ATOM 942 C C . PHE A 1 116 ? 8.946 4.950 6.774 1.00 88.00 116 PHE A C 1
ATOM 944 O O . PHE A 1 116 ? 9.825 5.186 5.948 1.00 88.00 116 PHE A O 1
ATOM 951 N N . GLU A 1 117 ? 9.153 4.187 7.850 1.00 87.19 117 GLU A N 1
ATOM 952 C CA . GLU A 1 117 ? 10.431 3.537 8.140 1.00 87.19 117 GLU A CA 1
ATOM 953 C C . GLU A 1 117 ? 10.787 2.482 7.083 1.00 87.19 117 GLU A C 1
ATOM 955 O O . GLU A 1 117 ? 11.893 2.524 6.542 1.00 87.19 117 GLU A O 1
ATOM 960 N N . CYS A 1 118 ? 9.853 1.596 6.708 1.00 85.75 118 CYS A N 1
ATOM 961 C CA . CYS A 1 118 ? 10.079 0.630 5.622 1.00 85.75 118 CYS A CA 1
ATOM 962 C C . CYS A 1 118 ? 10.470 1.311 4.308 1.00 85.75 118 CYS A C 1
ATOM 964 O O . CYS A 1 118 ? 11.229 0.755 3.515 1.00 85.75 118 CYS A O 1
ATOM 966 N N . LEU A 1 119 ? 9.901 2.490 4.057 1.00 82.81 119 LEU A N 1
ATOM 967 C CA . LEU A 1 119 ? 10.065 3.213 2.809 1.00 82.81 119 LEU A CA 1
ATOM 968 C C . LEU A 1 119 ? 11.178 4.247 2.841 1.00 82.81 119 LEU A C 1
ATOM 970 O O . LEU A 1 119 ? 11.338 4.908 1.821 1.00 82.81 119 LEU A O 1
ATOM 974 N N . ASP A 1 120 ? 11.917 4.405 3.942 1.00 78.12 120 ASP A N 1
ATOM 975 C CA . ASP A 1 120 ? 12.906 5.481 4.113 1.00 78.12 120 ASP A CA 1
ATOM 976 C C . ASP A 1 120 ? 12.326 6.842 3.674 1.00 78.12 120 ASP A C 1
ATOM 978 O O . ASP A 1 120 ? 12.875 7.549 2.828 1.00 78.12 120 ASP A O 1
ATOM 982 N N . ALA A 1 121 ? 11.103 7.127 4.131 1.00 69.38 121 ALA A N 1
ATOM 983 C CA . ALA A 1 121 ? 10.392 8.364 3.840 1.00 69.38 121 ALA A CA 1
ATOM 984 C C . ALA A 1 121 ? 10.488 9.295 5.051 1.00 69.38 121 ALA A C 1
ATOM 986 O O . ALA A 1 121 ? 10.051 8.940 6.147 1.00 69.38 121 ALA A O 1
ATOM 987 N N . ASP A 1 122 ? 11.011 10.502 4.849 1.00 64.69 122 ASP A N 1
ATOM 988 C CA . ASP A 1 122 ? 10.997 11.524 5.892 1.00 64.69 122 ASP A CA 1
ATOM 989 C C . ASP A 1 122 ? 9.561 12.044 6.094 1.00 64.69 122 ASP A C 1
ATOM 991 O O . ASP A 1 122 ? 8.844 12.343 5.133 1.00 64.69 122 ASP A O 1
ATOM 995 N N . GLU A 1 123 ? 9.132 12.208 7.352 1.00 56.00 123 GLU A N 1
ATOM 9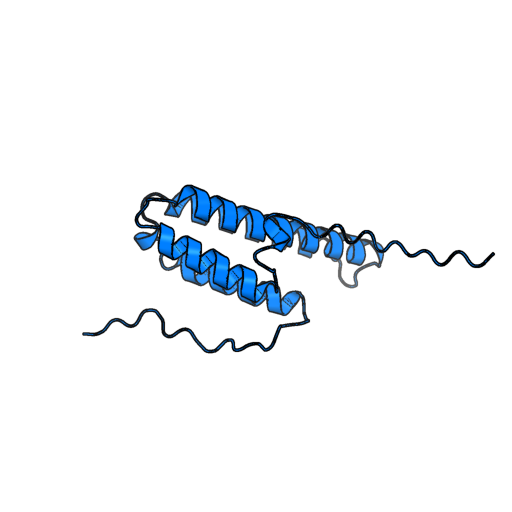96 C CA . GLU A 1 123 ? 7.805 12.763 7.688 1.00 56.00 123 GLU A CA 1
ATOM 997 C C . GLU A 1 123 ? 7.578 14.162 7.069 1.00 56.00 123 GLU A C 1
ATOM 999 O O . GLU A 1 123 ? 6.445 14.526 6.740 1.00 56.00 123 GLU A O 1
ATOM 1004 N N . ASP A 1 124 ? 8.663 14.908 6.829 1.00 50.91 124 ASP A N 1
ATOM 1005 C CA . ASP A 1 124 ? 8.664 16.228 6.191 1.00 50.91 124 ASP A CA 1
ATOM 1006 C C . ASP A 1 124 ? 8.543 16.175 4.648 1.00 50.91 124 ASP A C 1
ATOM 1008 O O . ASP A 1 124 ? 8.027 17.123 4.043 1.00 50.91 124 ASP A O 1
ATOM 1012 N N . GLU A 1 125 ? 8.951 15.079 3.991 1.00 47.19 125 GLU A N 1
ATOM 1013 C CA . GLU A 1 125 ? 8.890 14.928 2.522 1.00 47.19 125 GLU A CA 1
ATOM 1014 C C . GLU A 1 125 ? 7.457 14.721 2.006 1.00 47.19 125 GLU A C 1
ATOM 1016 O O . GLU A 1 125 ? 7.144 15.068 0.865 1.00 47.19 125 GLU A O 1
ATOM 1021 N N . VAL A 1 126 ? 6.556 14.188 2.834 1.00 51.78 126 VAL A N 1
ATOM 1022 C CA . VAL A 1 126 ? 5.164 13.913 2.430 1.00 51.78 126 VAL A CA 1
ATOM 1023 C C . VAL A 1 126 ? 4.277 15.161 2.530 1.00 51.78 126 VAL A C 1
ATOM 1025 O O . VAL A 1 126 ? 3.282 15.275 1.813 1.00 51.78 126 VAL A O 1
ATOM 1028 N N . ILE A 1 127 ? 4.667 16.141 3.355 1.00 45.41 127 ILE A N 1
ATOM 1029 C CA . ILE A 1 127 ? 3.992 17.447 3.466 1.00 45.41 127 ILE A CA 1
ATOM 1030 C C . ILE A 1 127 ? 4.587 18.463 2.475 1.00 45.41 127 ILE A C 1
ATOM 1032 O O . ILE A 1 127 ? 3.870 19.342 1.997 1.00 45.41 127 ILE A O 1
ATOM 1036 N N . ASN A 1 128 ? 5.863 18.315 2.101 1.00 35.88 128 ASN A N 1
ATOM 1037 C CA . ASN A 1 128 ? 6.502 19.069 1.026 1.00 35.88 128 ASN A CA 1
ATOM 1038 C C . ASN A 1 128 ? 7.400 18.136 0.204 1.00 35.88 128 ASN A C 1
ATOM 1040 O O . ASN A 1 128 ? 8.534 17.893 0.622 1.00 35.88 128 ASN A O 1
ATOM 1044 N N . PRO A 1 129 ? 6.960 17.654 -0.974 1.00 34.66 129 PRO A N 1
ATOM 1045 C CA . PRO A 1 129 ? 7.840 16.870 -1.826 1.00 34.66 129 PRO A CA 1
ATOM 1046 C C . PRO A 1 129 ? 9.099 17.700 -2.100 1.00 34.66 129 PRO A C 1
ATOM 1048 O O . PRO A 1 129 ? 8.976 18.864 -2.511 1.00 34.66 129 PRO A O 1
ATOM 1051 N N . PRO A 1 130 ? 10.309 17.160 -1.873 1.00 35.06 130 PRO A N 1
ATOM 1052 C CA . PRO A 1 130 ? 11.514 17.891 -2.184 1.00 35.06 130 PRO A CA 1
ATOM 1053 C C . PRO A 1 130 ? 11.477 18.122 -3.686 1.00 35.06 130 PRO A C 1
ATOM 1055 O O . PRO A 1 130 ? 11.489 17.187 -4.489 1.00 35.06 130 PRO A O 1
ATOM 1058 N N . ALA A 1 131 ? 11.417 19.390 -4.079 1.00 41.41 131 ALA A N 1
ATOM 1059 C CA . ALA A 1 131 ? 11.702 19.790 -5.438 1.00 41.41 131 ALA A CA 1
ATOM 1060 C C . ALA A 1 131 ? 13.183 19.482 -5.698 1.00 41.41 131 ALA A C 1
ATOM 1062 O O . ALA A 1 131 ? 14.026 20.378 -5.700 1.00 41.41 131 ALA A O 1
ATOM 1063 N N . ARG A 1 132 ? 13.530 18.209 -5.915 1.00 41.12 132 ARG A N 1
ATOM 1064 C CA . ARG A 1 132 ? 14.803 17.812 -6.513 1.00 41.12 132 ARG A CA 1
ATOM 1065 C C . ARG A 1 132 ? 14.752 18.168 -7.995 1.00 41.12 132 ARG A C 1
ATOM 1067 O O . ARG A 1 132 ? 14.780 17.321 -8.878 1.00 41.12 132 ARG A O 1
ATOM 1074 N N . ASN A 1 133 ? 14.707 19.470 -8.256 1.00 40.16 133 ASN A N 1
ATOM 1075 C CA . ASN A 1 133 ? 15.240 20.055 -9.468 1.00 40.16 133 ASN A CA 1
ATOM 1076 C C . ASN A 1 133 ? 16.762 20.071 -9.323 1.00 40.16 133 ASN A C 1
ATOM 1078 O O . ASN A 1 133 ? 17.354 21.124 -9.110 1.00 40.16 133 ASN A O 1
ATOM 1082 N N . ASP A 1 134 ? 17.395 18.905 -9.434 1.00 42.03 134 ASP A N 1
ATOM 1083 C CA . ASP A 1 134 ? 18.818 18.849 -9.766 1.00 42.03 134 ASP A CA 1
ATOM 1084 C C . ASP A 1 134 ? 18.973 18.359 -11.207 1.00 42.03 134 ASP A C 1
ATOM 1086 O O . ASP A 1 134 ? 19.583 17.339 -11.511 1.00 42.03 134 ASP A O 1
ATOM 1090 N N . PHE A 1 135 ? 18.380 19.123 -12.128 1.00 40.78 135 PHE A N 1
ATOM 1091 C CA . PHE A 1 135 ? 18.829 19.148 -13.515 1.00 40.78 135 PHE A CA 1
ATOM 1092 C C . PHE A 1 135 ? 20.006 20.121 -13.631 1.00 40.78 135 PHE A C 1
ATOM 1094 O O . PHE A 1 135 ? 19.956 21.120 -14.348 1.00 40.78 135 PHE A O 1
ATOM 1101 N N . SER A 1 136 ? 21.099 19.816 -12.934 1.00 34.53 136 SER A N 1
ATOM 1102 C CA . SER A 1 136 ? 22.422 20.340 -13.260 1.00 34.53 136 SER A CA 1
ATOM 1103 C C . SER A 1 136 ? 22.908 19.663 -14.547 1.00 34.53 136 SER A C 1
ATOM 1105 O O . SER A 1 136 ? 23.792 18.805 -14.563 1.00 34.53 136 SER A O 1
ATOM 1107 N N . PHE A 1 137 ? 22.2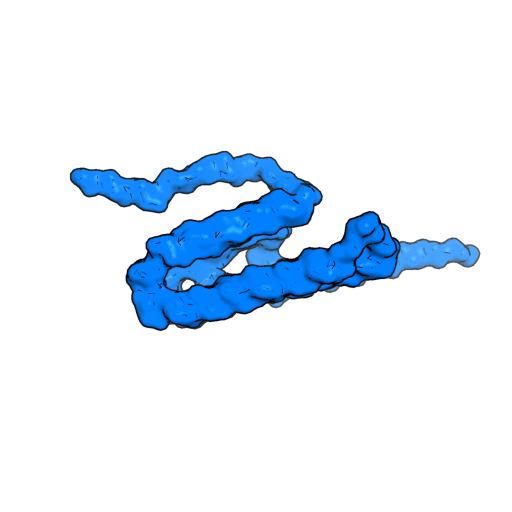96 20.033 -15.674 1.00 35.16 137 PHE A N 1
ATOM 1108 C CA . PHE A 1 137 ? 22.931 19.848 -16.970 1.00 35.16 137 PHE A CA 1
ATOM 1109 C C . PHE A 1 137 ? 24.154 20.764 -16.989 1.00 35.16 137 PHE A C 1
ATOM 1111 O O . PHE A 1 137 ? 24.054 21.971 -17.213 1.00 35.16 137 PHE A O 1
ATOM 1118 N N . LYS A 1 138 ? 25.328 20.183 -16.736 1.00 37.97 138 LYS A N 1
ATOM 1119 C CA . LYS A 1 138 ? 26.605 20.793 -17.100 1.00 37.97 138 LYS A CA 1
ATOM 1120 C C . LYS A 1 138 ? 26.612 20.992 -18.616 1.00 37.97 138 LYS A C 1
ATOM 1122 O O . LYS A 1 138 ? 26.974 20.088 -19.365 1.00 37.97 138 LYS A O 1
ATOM 1127 N N . ASN A 1 139 ? 26.206 22.175 -19.064 1.00 34.47 139 ASN A N 1
ATOM 1128 C CA . ASN A 1 139 ? 26.480 22.638 -20.414 1.00 34.47 139 ASN A CA 1
ATOM 1129 C C . ASN A 1 139 ? 27.977 22.950 -20.499 1.00 34.47 139 ASN A C 1
ATOM 1131 O O . ASN A 1 139 ? 28.418 24.022 -20.096 1.00 34.47 139 ASN A O 1
ATOM 1135 N N . ASN A 1 140 ? 28.751 21.993 -21.008 1.00 38.91 140 ASN A N 1
ATOM 1136 C CA . ASN A 1 140 ? 30.028 22.307 -21.631 1.00 38.91 140 ASN A CA 1
ATOM 1137 C C . ASN A 1 140 ? 29.727 22.906 -23.010 1.00 38.91 140 ASN A C 1
ATOM 1139 O O . ASN A 1 140 ? 29.340 22.176 -23.926 1.00 38.91 140 ASN A O 1
ATOM 1143 N N . VAL A 1 141 ? 29.902 24.221 -23.128 1.00 38.81 141 VAL A N 1
ATOM 1144 C CA . VAL A 1 141 ? 30.189 24.915 -24.390 1.00 38.81 141 VAL A CA 1
ATOM 1145 C C . VAL A 1 141 ? 31.530 25.605 -24.221 1.00 38.81 141 VAL A C 1
ATOM 1147 O O . VAL A 1 141 ? 31.697 26.275 -23.176 1.00 38.81 141 VAL A O 1
#

Nearest PDB structures (foldseek):
  3na7-assembly1_A  TM=4.419E-01  e=7.410E+00  Helicobacter pylori NCTC 11638
  1cnt-assembly1_4  TM=2.537E-01  e=6.666E+00  Homo sapiens

pLDDT: mean 75.69, std 21.49, range [31.25, 95.94]

Radius of gyration: 17.93 Å; Cα contacts (8 Å, |Δi|>4): 74; chains: 1; bounding box: 46×38×57 Å